Protein AF-A0A497BEI6-F1 (afdb_monomer)

Structure (mmCIF, N/CA/C/O backbone):
data_AF-A0A497BEI6-F1
#
_entry.id   AF-A0A497BEI6-F1
#
loop_
_atom_site.group_PDB
_atom_site.id
_atom_site.type_symbol
_atom_site.label_atom_id
_atom_site.label_alt_id
_atom_site.label_comp_id
_atom_site.label_asym_id
_atom_site.label_entity_id
_atom_site.label_seq_id
_atom_site.pdbx_PDB_ins_code
_atom_site.Cartn_x
_atom_site.Cartn_y
_atom_site.Cartn_z
_atom_site.occupancy
_atom_site.B_iso_or_equiv
_atom_site.auth_seq_id
_atom_site.auth_comp_id
_atom_site.auth_asym_id
_atom_site.auth_atom_id
_atom_site.pdbx_PDB_model_num
ATOM 1 N N . MET A 1 1 ? -21.433 8.130 48.348 1.00 48.41 1 MET A N 1
ATOM 2 C CA . MET A 1 1 ? -20.644 7.384 47.348 1.00 48.41 1 MET A CA 1
ATOM 3 C C . MET A 1 1 ? -21.641 6.673 46.454 1.00 48.41 1 MET A C 1
ATOM 5 O O . MET A 1 1 ? -22.324 5.786 46.946 1.00 48.41 1 MET A O 1
ATOM 9 N N . SER A 1 2 ? -21.830 7.134 45.217 1.00 54.16 2 SER A N 1
ATOM 10 C CA . SER A 1 2 ? -22.760 6.487 44.283 1.00 54.16 2 SER A CA 1
ATOM 11 C C . SER A 1 2 ? -22.139 5.181 43.796 1.00 54.16 2 SER A C 1
ATOM 13 O O . SER A 1 2 ? -21.014 5.192 43.302 1.00 54.16 2 SER A O 1
ATOM 15 N N . ALA A 1 3 ? -22.840 4.066 43.995 1.00 69.69 3 ALA A N 1
ATOM 16 C CA . ALA A 1 3 ? -22.427 2.776 43.462 1.00 69.69 3 ALA A CA 1
ATOM 17 C C . ALA A 1 3 ? -22.560 2.811 41.936 1.00 69.69 3 ALA A C 1
ATOM 19 O O . ALA A 1 3 ? -23.609 3.204 41.426 1.00 69.69 3 ALA A O 1
ATOM 20 N N . ILE A 1 4 ? -21.497 2.427 41.229 1.00 68.19 4 ILE A N 1
ATOM 21 C CA . ILE A 1 4 ? -21.545 2.247 39.778 1.00 68.19 4 ILE A CA 1
ATOM 22 C C . ILE A 1 4 ? -22.531 1.111 39.504 1.00 68.19 4 ILE A C 1
ATOM 24 O O . ILE A 1 4 ? -22.377 0.013 40.044 1.00 68.19 4 ILE A O 1
ATOM 28 N N . THR A 1 5 ? -23.570 1.386 38.722 1.00 84.69 5 THR A N 1
ATOM 29 C CA . THR A 1 5 ? -24.581 0.382 38.382 1.00 84.69 5 THR A CA 1
ATOM 30 C C . THR A 1 5 ? -24.099 -0.481 37.219 1.00 84.69 5 THR A C 1
ATOM 32 O O . THR A 1 5 ? -23.299 -0.048 36.391 1.00 84.69 5 THR A O 1
ATOM 35 N N . ASN A 1 6 ? -24.608 -1.710 37.118 1.00 79.19 6 ASN A N 1
ATOM 36 C CA . ASN A 1 6 ? -24.299 -2.585 35.982 1.00 79.19 6 ASN A CA 1
ATOM 37 C C . ASN A 1 6 ? -24.676 -1.950 34.629 1.00 79.19 6 ASN A C 1
ATOM 39 O O . ASN A 1 6 ? -23.999 -2.200 33.639 1.00 79.19 6 ASN A O 1
ATOM 43 N N . GLU A 1 7 ? -25.697 -1.089 34.590 1.00 81.62 7 GLU A N 1
ATOM 44 C CA . GLU A 1 7 ? -26.060 -0.311 33.396 1.00 81.62 7 GLU A CA 1
ATOM 45 C C . GLU A 1 7 ? -24.976 0.697 33.008 1.00 81.62 7 GLU A C 1
ATOM 47 O O . GLU A 1 7 ? -24.622 0.790 31.839 1.00 81.62 7 GLU A O 1
ATOM 52 N N . GLN A 1 8 ? -24.378 1.390 33.980 1.00 75.62 8 GLN A N 1
ATOM 53 C CA . GLN A 1 8 ? -23.272 2.316 33.717 1.00 75.62 8 GLN A CA 1
ATOM 54 C C . GLN A 1 8 ? -22.020 1.587 33.215 1.00 75.62 8 GLN A C 1
ATOM 56 O O . GLN A 1 8 ? -21.285 2.119 32.384 1.00 75.62 8 GLN A O 1
ATOM 61 N N . VAL A 1 9 ? -21.779 0.361 33.693 1.00 80.62 9 VAL A N 1
ATOM 62 C CA . VAL A 1 9 ? -20.691 -0.490 33.187 1.00 80.62 9 VAL A CA 1
ATOM 63 C C . VAL A 1 9 ? -20.978 -0.945 31.756 1.00 80.62 9 VAL A C 1
ATOM 65 O O . VAL A 1 9 ? -20.088 -0.871 30.912 1.00 80.62 9 VAL A O 1
ATOM 68 N N . ALA A 1 10 ? -22.207 -1.375 31.461 1.00 82.19 10 ALA A N 1
ATOM 69 C CA . ALA A 1 10 ? -22.603 -1.794 30.118 1.00 82.19 10 ALA A CA 1
ATOM 70 C C . ALA A 1 10 ? -22.479 -0.647 29.102 1.00 82.19 10 ALA A C 1
ATOM 72 O O . ALA A 1 10 ? -21.871 -0.824 28.049 1.00 82.19 10 ALA A O 1
ATOM 73 N N . GLU A 1 11 ? -22.954 0.549 29.454 1.00 81.69 11 GLU A N 1
ATOM 74 C CA . GLU A 1 11 ? -22.886 1.729 28.587 1.00 81.69 11 GLU A CA 1
ATOM 75 C C . GLU A 1 11 ? -21.434 2.170 28.323 1.00 81.69 11 GLU A C 1
ATOM 77 O O . GLU A 1 11 ? -21.088 2.606 27.223 1.00 81.69 11 GLU A O 1
ATOM 82 N N . LEU A 1 12 ? -20.551 2.027 29.318 1.00 80.56 12 LEU A N 1
ATOM 83 C CA . LEU A 1 12 ? -19.123 2.294 29.158 1.00 80.56 12 LEU A CA 1
ATOM 84 C C . LEU A 1 12 ? -18.456 1.276 28.226 1.00 80.56 12 LEU A C 1
ATOM 86 O O . LEU A 1 12 ? -17.641 1.665 27.389 1.00 80.56 12 LEU A O 1
ATOM 90 N N . LEU A 1 13 ? -18.791 -0.009 28.355 1.00 84.56 13 LEU A N 1
ATOM 91 C CA . LEU A 1 13 ? -18.260 -1.067 27.493 1.00 84.56 13 LEU A CA 1
ATOM 92 C C . LEU A 1 13 ? -18.707 -0.879 26.042 1.00 84.56 13 LEU A C 1
ATOM 94 O O . LEU A 1 13 ? -17.884 -0.997 25.139 1.00 84.56 13 LEU A O 1
ATOM 98 N N . GLU A 1 14 ? -19.966 -0.513 25.822 1.00 85.31 14 GLU A N 1
ATOM 99 C CA . GLU A 1 14 ? -20.508 -0.249 24.488 1.00 85.31 14 GLU A CA 1
ATOM 100 C C . GLU A 1 14 ? -19.840 0.966 23.828 1.00 85.31 14 GLU A C 1
ATOM 102 O O . GLU A 1 14 ? -19.373 0.884 22.692 1.00 85.31 14 GLU A O 1
ATOM 107 N N . LYS A 1 15 ? -19.667 2.069 24.570 1.00 81.56 15 LYS A N 1
ATOM 108 C CA . LYS A 1 15 ? -18.919 3.244 24.083 1.00 81.56 15 LYS A CA 1
ATOM 109 C C . LYS A 1 15 ? -17.455 2.920 23.791 1.00 81.56 15 LYS A C 1
ATOM 111 O O . LYS A 1 15 ? -16.890 3.444 22.833 1.00 81.56 15 LYS A O 1
ATOM 116 N N . SER A 1 16 ? -16.846 2.056 24.601 1.00 75.75 16 SER A N 1
ATOM 117 C CA . SER A 1 16 ? -15.458 1.622 24.415 1.00 75.75 16 SER A CA 1
ATOM 118 C C . SER A 1 16 ? -15.308 0.737 23.178 1.00 75.75 16 SER A C 1
ATOM 120 O O . SER A 1 16 ? -14.366 0.927 22.415 1.00 75.75 16 SER A O 1
ATOM 122 N N . ALA A 1 17 ? -16.249 -0.181 22.940 1.00 83.38 17 ALA A N 1
ATOM 123 C CA . ALA A 1 17 ? -16.285 -1.014 21.740 1.00 83.38 17 ALA A CA 1
ATOM 124 C C . ALA A 1 17 ? -16.437 -0.158 20.474 1.00 83.38 17 ALA A C 1
ATOM 126 O O . ALA A 1 17 ? -15.611 -0.262 19.572 1.00 83.38 17 ALA A O 1
ATOM 127 N N . ALA A 1 18 ? -17.400 0.769 20.458 1.00 83.50 18 ALA A N 1
ATOM 128 C CA . ALA A 1 18 ? -17.599 1.688 19.338 1.00 83.50 18 ALA A CA 1
ATOM 129 C C . ALA A 1 18 ? -16.360 2.561 19.066 1.00 83.50 18 ALA A C 1
ATOM 131 O O . ALA A 1 18 ? -16.007 2.818 17.916 1.00 83.50 18 ALA A O 1
ATOM 132 N N . TYR A 1 19 ? -15.667 3.006 20.119 1.00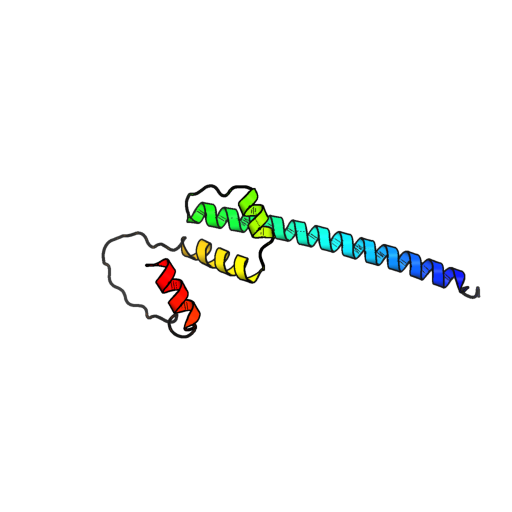 80.00 19 TYR A N 1
ATOM 133 C CA . TYR A 1 19 ? -14.421 3.757 19.976 1.00 80.00 19 TYR A CA 1
ATOM 134 C C . TYR A 1 19 ? -13.292 2.903 19.384 1.00 80.00 19 TYR A C 1
ATOM 136 O O . TYR A 1 19 ? -12.584 3.368 18.493 1.00 80.00 19 TYR A O 1
ATOM 144 N N . ILE A 1 20 ? -13.136 1.655 19.842 1.00 83.62 20 ILE A N 1
ATOM 145 C CA . ILE A 1 20 ? -12.139 0.718 19.303 1.00 83.62 20 ILE A CA 1
ATOM 146 C C . ILE A 1 20 ? -12.422 0.428 17.828 1.00 83.62 20 ILE A C 1
ATOM 148 O O . ILE A 1 20 ? -11.504 0.502 17.018 1.00 83.62 20 ILE A O 1
ATOM 152 N N . GLU A 1 21 ? -13.673 0.154 17.462 1.00 81.94 21 GLU A N 1
ATOM 153 C CA . GLU A 1 21 ? -14.065 -0.084 16.069 1.00 81.94 21 GLU A CA 1
ATOM 154 C C . GLU A 1 21 ? -13.734 1.114 15.175 1.00 81.94 21 GLU A C 1
ATOM 156 O O . GLU A 1 21 ? -13.147 0.951 14.105 1.00 81.94 21 GLU A O 1
ATOM 161 N N . ASN A 1 22 ? -14.033 2.328 15.638 1.00 78.00 22 ASN A N 1
ATOM 162 C CA . ASN A 1 22 ? -13.743 3.548 14.890 1.00 78.00 22 ASN A CA 1
ATOM 163 C C . ASN A 1 22 ? -12.228 3.796 14.756 1.00 78.00 22 ASN A C 1
ATOM 165 O O . ASN A 1 22 ? -11.734 4.190 13.699 1.00 78.00 22 ASN A O 1
ATOM 169 N N . LEU A 1 23 ? -11.461 3.495 15.806 1.00 75.38 23 LEU A N 1
ATOM 170 C CA . LEU A 1 23 ? -10.004 3.611 15.798 1.00 75.38 23 LEU A CA 1
ATOM 171 C C . LEU A 1 23 ? -9.355 2.593 14.849 1.00 75.38 23 LEU A C 1
ATOM 173 O O . LEU A 1 23 ? -8.446 2.953 14.104 1.00 75.38 23 LEU A O 1
ATOM 17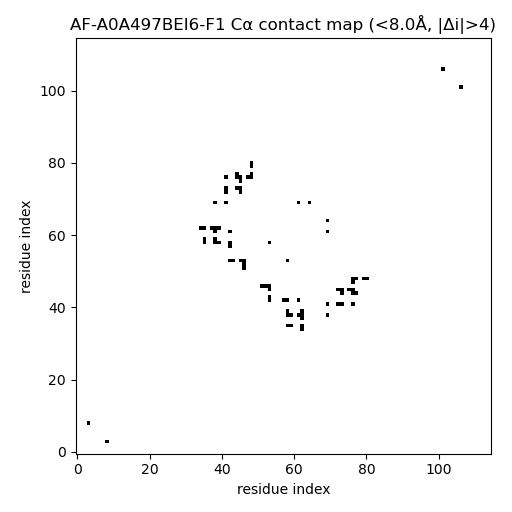7 N N . VAL A 1 24 ? -9.851 1.353 14.820 1.00 79.31 24 VAL A N 1
ATOM 178 C CA . VAL A 1 24 ? -9.404 0.316 13.875 1.00 79.31 24 VAL A CA 1
ATOM 179 C C . VAL A 1 24 ? -9.755 0.700 12.437 1.00 79.31 24 VAL A C 1
ATOM 181 O O . VAL A 1 24 ? -8.907 0.576 11.557 1.00 79.31 24 VAL A O 1
ATOM 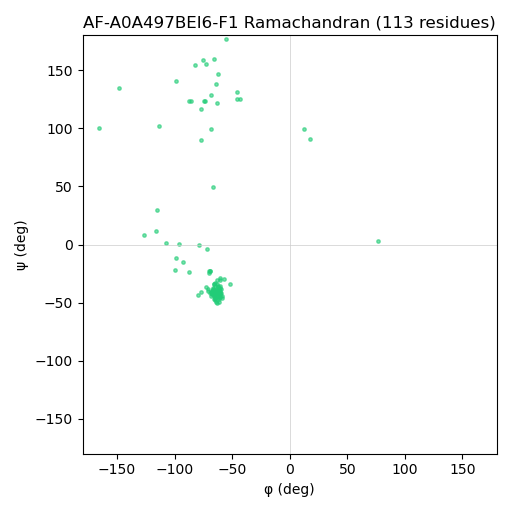184 N N . ALA A 1 25 ? -10.961 1.220 12.193 1.00 74.19 25 ALA A N 1
ATOM 185 C CA . ALA A 1 25 ? -11.364 1.700 10.871 1.00 74.19 25 ALA A CA 1
ATOM 186 C C . ALA A 1 25 ? -10.473 2.856 10.385 1.00 74.19 25 ALA A C 1
ATOM 188 O O . ALA A 1 25 ? -10.023 2.854 9.239 1.00 74.19 25 ALA A O 1
ATOM 189 N N .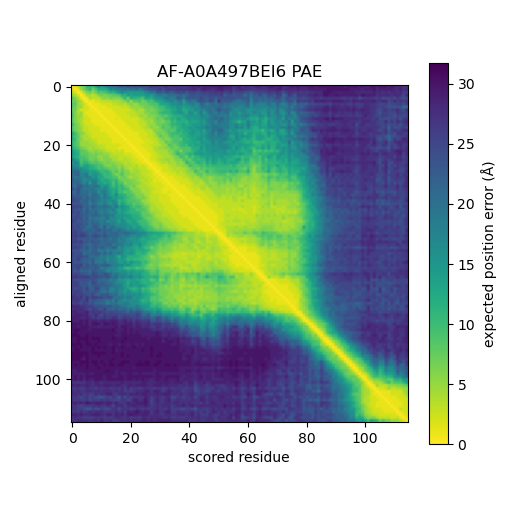 THR A 1 26 ? -10.155 3.798 11.276 1.00 74.44 26 THR A N 1
ATOM 190 C CA . THR A 1 26 ? -9.263 4.926 10.975 1.00 74.44 26 THR A CA 1
ATOM 191 C C . THR A 1 26 ? -7.843 4.441 10.672 1.00 74.44 26 THR A C 1
ATOM 193 O O . THR A 1 26 ? -7.257 4.847 9.673 1.00 74.44 26 THR A O 1
ATOM 196 N N . GLN A 1 27 ? -7.293 3.524 11.478 1.00 70.25 27 GLN A N 1
ATOM 197 C CA . GLN A 1 27 ? -5.967 2.949 11.217 1.00 70.25 27 GLN A CA 1
ATOM 198 C C . GLN A 1 27 ? -5.916 2.173 9.899 1.00 70.25 27 GLN A C 1
ATOM 200 O O . GLN A 1 27 ? -4.927 2.272 9.176 1.00 70.25 27 GLN A O 1
ATOM 205 N N . ALA A 1 28 ? -6.970 1.427 9.563 1.00 70.56 28 ALA A N 1
ATOM 206 C CA . ALA A 1 28 ? -7.051 0.710 8.296 1.00 70.56 28 ALA A CA 1
ATOM 207 C C . ALA A 1 28 ? -7.053 1.670 7.094 1.00 70.56 28 ALA A C 1
ATOM 209 O O . ALA A 1 28 ? -6.364 1.400 6.112 1.00 70.56 28 ALA A O 1
ATOM 210 N N . GLN A 1 29 ? -7.762 2.802 7.193 1.00 71.81 29 GLN A N 1
ATOM 211 C CA . GLN A 1 29 ? -7.729 3.855 6.173 1.00 71.81 29 GLN A CA 1
ATOM 212 C C . GLN A 1 29 ? -6.340 4.482 6.044 1.00 71.81 29 GLN A C 1
ATOM 214 O O . GLN A 1 29 ? -5.806 4.533 4.939 1.00 71.81 29 GLN A O 1
ATOM 219 N N . SER A 1 30 ? -5.709 4.880 7.152 1.00 69.81 30 SER A N 1
ATOM 220 C CA . SER A 1 30 ? -4.359 5.459 7.113 1.00 69.81 30 SER A CA 1
ATOM 221 C C . SER A 1 30 ? -3.325 4.486 6.534 1.00 69.81 30 SER A C 1
ATOM 223 O O . SER A 1 30 ? -2.504 4.880 5.713 1.00 69.81 30 SER A O 1
ATOM 225 N N . ALA A 1 31 ? -3.405 3.197 6.880 1.00 74.19 31 ALA A N 1
ATOM 226 C CA . ALA A 1 31 ? -2.528 2.164 6.325 1.00 74.19 31 ALA A CA 1
ATOM 227 C C . ALA A 1 31 ? -2.794 1.874 4.836 1.00 74.19 31 ALA A C 1
ATOM 229 O O . ALA A 1 31 ? -1.939 1.321 4.142 1.00 74.19 31 ALA A O 1
ATOM 230 N N . GLN A 1 32 ? -3.990 2.178 4.332 1.00 73.81 32 GLN A N 1
ATOM 231 C CA . GLN A 1 32 ? -4.303 2.084 2.909 1.00 73.81 32 GLN A CA 1
ATOM 232 C C . GLN A 1 32 ? -3.759 3.297 2.147 1.00 73.81 32 GLN A C 1
ATOM 234 O O . GLN A 1 32 ? -3.152 3.127 1.094 1.00 73.81 32 GLN A O 1
ATOM 239 N N . GLU A 1 33 ? -3.917 4.503 2.694 1.00 75.94 33 GLU A N 1
ATOM 240 C CA . GLU A 1 33 ? -3.346 5.731 2.128 1.00 75.94 33 GLU A CA 1
ATOM 241 C C . GLU A 1 33 ? -1.815 5.665 2.053 1.00 75.94 33 GLU A C 1
ATOM 243 O O . GLU A 1 33 ? -1.229 6.033 1.034 1.00 75.94 33 GLU A O 1
ATOM 248 N N . GLU A 1 34 ? -1.167 5.140 3.096 1.00 78.25 34 GLU A N 1
ATOM 249 C CA . GLU A 1 34 ? 0.284 4.945 3.129 1.00 78.25 34 GLU A CA 1
ATOM 250 C C . GLU A 1 34 ? 0.743 3.963 2.042 1.00 78.25 34 GLU A C 1
ATOM 252 O O . GLU A 1 34 ? 1.653 4.279 1.279 1.00 78.25 34 GLU A O 1
ATOM 257 N N . ARG A 1 35 ? 0.037 2.837 1.868 1.00 75.88 35 ARG A N 1
ATOM 258 C CA . ARG A 1 35 ? 0.324 1.867 0.797 1.00 75.88 35 ARG A CA 1
ATOM 259 C C . ARG A 1 35 ? 0.141 2.438 -0.605 1.00 75.88 35 ARG A C 1
ATOM 261 O O . ARG A 1 35 ? 0.959 2.173 -1.480 1.00 75.88 35 ARG A O 1
ATOM 268 N N . ILE A 1 36 ? -0.898 3.242 -0.829 1.00 79.25 36 ILE A N 1
ATOM 269 C CA . ILE A 1 36 ? -1.116 3.913 -2.121 1.00 79.25 36 ILE A CA 1
ATOM 270 C C . ILE A 1 36 ? 0.022 4.895 -2.411 1.00 79.25 36 ILE A C 1
ATOM 272 O O . ILE A 1 36 ? 0.511 4.963 -3.538 1.00 79.25 36 ILE A O 1
ATOM 276 N N . LYS A 1 37 ? 0.473 5.637 -1.396 1.00 80.56 37 LYS A N 1
ATOM 277 C CA . LYS A 1 37 ? 1.589 6.570 -1.535 1.00 80.56 37 LYS A CA 1
ATOM 278 C C . LYS A 1 37 ? 2.897 5.844 -1.853 1.00 80.56 37 LYS A C 1
ATOM 280 O O . LYS A 1 37 ? 3.574 6.215 -2.805 1.00 80.56 37 LYS A O 1
ATOM 285 N N . GLU A 1 38 ? 3.217 4.784 -1.115 1.00 80.94 38 GLU A N 1
ATOM 286 C CA . GLU A 1 38 ? 4.410 3.969 -1.368 1.00 80.94 38 GLU A CA 1
ATOM 287 C C . GLU A 1 38 ? 4.390 3.317 -2.754 1.00 80.94 38 GLU A C 1
ATOM 289 O O . GLU A 1 38 ? 5.423 3.251 -3.421 1.00 80.94 38 GLU A O 1
ATOM 294 N N . ALA A 1 39 ? 3.218 2.871 -3.210 1.00 82.25 39 ALA A N 1
ATOM 295 C CA . ALA A 1 39 ? 3.041 2.328 -4.548 1.00 82.25 39 ALA A CA 1
ATOM 296 C C . ALA A 1 39 ? 3.235 3.384 -5.637 1.00 82.25 39 ALA A C 1
ATOM 298 O O . ALA A 1 39 ? 3.857 3.093 -6.656 1.00 82.25 39 ALA A O 1
ATOM 299 N N . SER A 1 40 ? 2.748 4.607 -5.416 1.00 83.31 40 SER A N 1
ATOM 300 C CA . SER A 1 40 ? 2.970 5.731 -6.327 1.00 83.31 40 SER A CA 1
ATOM 301 C C . SER A 1 40 ? 4.450 6.110 -6.402 1.00 83.31 40 SER A C 1
ATOM 303 O O . SER A 1 40 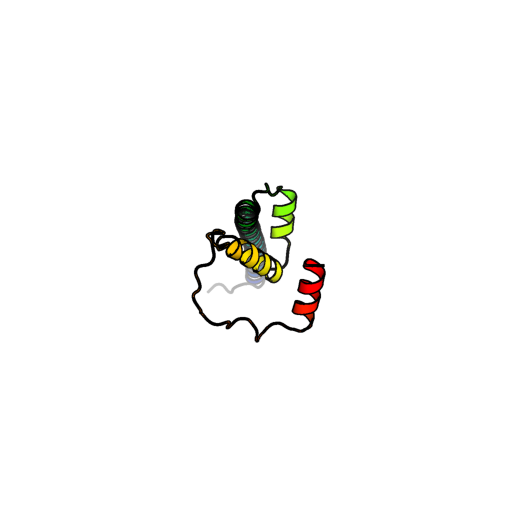? 4.965 6.321 -7.497 1.00 83.31 40 SER A O 1
ATOM 305 N N . ASP A 1 41 ? 5.147 6.157 -5.265 1.00 83.75 41 ASP A N 1
ATOM 306 C CA . ASP A 1 41 ? 6.582 6.458 -5.215 1.00 83.75 41 ASP A CA 1
ATOM 307 C C . ASP A 1 41 ? 7.397 5.371 -5.933 1.00 83.75 41 ASP A C 1
ATOM 309 O O . ASP A 1 41 ? 8.321 5.663 -6.691 1.00 83.75 41 ASP A O 1
ATOM 313 N N . LEU A 1 42 ? 7.035 4.101 -5.733 1.00 81.81 42 LEU A N 1
ATOM 314 C CA . LEU A 1 42 ? 7.675 2.974 -6.403 1.00 81.81 42 LEU A CA 1
ATOM 315 C C . LEU A 1 42 ? 7.386 2.957 -7.910 1.00 81.81 42 LEU A C 1
ATOM 317 O O . LEU A 1 42 ? 8.294 2.720 -8.702 1.00 81.81 42 LEU A O 1
ATOM 321 N N . ALA A 1 43 ? 6.149 3.233 -8.319 1.00 84.50 43 ALA A N 1
ATOM 322 C CA . ALA A 1 43 ? 5.789 3.361 -9.725 1.00 84.50 43 ALA A CA 1
ATOM 323 C C . ALA A 1 43 ? 6.572 4.489 -10.403 1.00 84.50 43 ALA A C 1
ATOM 325 O O . ALA A 1 43 ? 7.089 4.286 -11.498 1.00 84.50 43 ALA A O 1
ATOM 326 N N . GLN A 1 44 ? 6.744 5.631 -9.732 1.00 83.31 44 GLN A N 1
ATOM 327 C CA . GLN A 1 44 ? 7.589 6.710 -10.237 1.00 83.31 44 GLN A CA 1
ATOM 328 C C . GLN A 1 44 ? 9.040 6.247 -10.406 1.00 83.31 44 GLN A C 1
ATOM 330 O O . GLN A 1 44 ? 9.624 6.465 -11.459 1.00 83.31 44 GLN A O 1
ATOM 335 N N . GLN A 1 45 ? 9.604 5.533 -9.427 1.00 82.50 45 GLN A N 1
ATOM 336 C CA . GLN A 1 45 ? 10.962 4.988 -9.542 1.00 82.50 45 GLN A CA 1
ATOM 337 C C . GLN A 1 45 ? 11.104 4.001 -10.706 1.00 82.50 45 GLN A C 1
ATOM 339 O O . GLN A 1 45 ? 12.124 4.003 -11.391 1.00 82.50 45 GLN A O 1
ATOM 344 N N . ILE A 1 46 ? 10.100 3.153 -10.944 1.00 80.81 46 ILE A N 1
ATOM 345 C CA . ILE A 1 46 ? 10.096 2.226 -12.083 1.00 80.81 46 ILE A CA 1
ATOM 346 C C . ILE A 1 46 ? 9.978 3.006 -13.396 1.00 80.81 46 ILE A C 1
ATOM 348 O O . ILE A 1 46 ? 10.684 2.687 -14.351 1.00 80.81 46 ILE A O 1
ATOM 352 N N . SER A 1 47 ? 9.133 4.035 -13.444 1.00 83.56 47 SER A N 1
ATOM 353 C CA . SER A 1 47 ? 8.984 4.903 -14.613 1.00 83.56 47 SER A CA 1
ATOM 354 C C . SER A 1 47 ? 10.295 5.619 -14.942 1.00 83.56 47 SER A C 1
ATOM 356 O O . SER A 1 47 ? 10.775 5.532 -16.068 1.00 83.56 47 SER A O 1
ATOM 358 N N . ASP A 1 48 ? 10.954 6.203 -13.941 1.00 81.31 48 ASP A N 1
ATOM 359 C CA . ASP A 1 48 ? 12.257 6.859 -14.090 1.00 81.31 48 ASP A CA 1
ATOM 360 C C . ASP A 1 48 ? 13.350 5.867 -14.536 1.00 81.31 48 ASP A C 1
ATOM 362 O O . ASP A 1 48 ? 14.237 6.211 -15.316 1.00 81.31 48 ASP A O 1
ATOM 366 N N . ALA A 1 49 ? 13.283 4.621 -14.057 1.00 77.50 49 ALA A N 1
ATOM 367 C CA . ALA A 1 49 ? 14.224 3.555 -14.389 1.00 77.50 49 ALA A CA 1
ATOM 368 C C . ALA A 1 49 ? 14.062 3.001 -15.812 1.00 77.50 49 ALA A C 1
ATOM 370 O O . ALA A 1 49 ? 15.047 2.596 -16.429 1.00 77.50 49 ALA A O 1
ATOM 371 N N . THR A 1 50 ? 12.824 2.906 -16.294 1.00 80.19 50 THR A N 1
ATOM 372 C CA . THR A 1 50 ? 12.477 2.250 -17.566 1.00 80.19 50 THR A CA 1
ATOM 373 C C . THR A 1 50 ? 12.268 3.247 -18.702 1.00 80.19 50 THR A C 1
ATOM 375 O O . THR A 1 50 ? 12.418 2.884 -19.865 1.00 80.19 50 THR A O 1
ATOM 378 N N . GLY A 1 51 ? 11.973 4.507 -18.374 1.00 77.25 51 GLY A N 1
ATOM 379 C CA . GLY A 1 51 ? 11.542 5.533 -19.321 1.00 77.25 51 GLY A CA 1
ATOM 380 C C . GLY A 1 51 ? 10.081 5.392 -19.758 1.00 77.25 51 GLY A C 1
ATOM 381 O O . GLY A 1 51 ? 9.633 6.184 -20.586 1.00 77.25 51 GLY A O 1
ATOM 382 N N . ASP A 1 52 ? 9.350 4.416 -19.212 1.00 79.06 52 ASP A N 1
ATOM 383 C CA . ASP A 1 52 ? 7.958 4.140 -19.553 1.00 79.06 52 ASP A CA 1
ATOM 384 C C . ASP A 1 52 ? 7.005 4.763 -18.530 1.00 79.06 52 ASP A C 1
ATOM 386 O O . ASP A 1 52 ? 7.244 4.744 -17.322 1.00 79.06 52 ASP A O 1
ATOM 390 N N . GLU A 1 53 ? 5.890 5.311 -19.007 1.00 80.00 53 GLU A N 1
ATOM 391 C CA . GLU A 1 53 ? 4.838 5.840 -18.141 1.00 80.00 53 GLU A CA 1
ATOM 392 C C . GLU A 1 53 ? 4.054 4.679 -17.508 1.00 80.00 53 GLU A C 1
ATOM 394 O O . GLU A 1 53 ? 3.524 3.812 -18.207 1.00 80.00 53 GLU A O 1
ATOM 399 N N . ILE A 1 54 ? 3.987 4.653 -16.174 1.00 81.31 54 ILE A N 1
ATOM 400 C CA . ILE A 1 54 ? 3.229 3.646 -15.424 1.00 81.31 54 ILE A CA 1
ATOM 401 C C . ILE A 1 54 ? 1.789 4.141 -15.268 1.00 81.31 54 ILE A C 1
ATOM 403 O O . ILE A 1 54 ? 1.544 5.211 -14.711 1.00 81.31 54 ILE A O 1
ATOM 407 N N . ASP A 1 55 ? 0.825 3.349 -15.731 1.00 85.00 55 ASP A N 1
ATOM 408 C CA . ASP A 1 55 ? -0.592 3.680 -15.626 1.00 85.00 55 ASP A CA 1
ATOM 409 C C . ASP A 1 55 ? -1.145 3.490 -14.202 1.00 85.00 55 ASP A C 1
ATOM 411 O O . ASP A 1 55 ? -0.616 2.745 -13.371 1.00 85.00 55 ASP A O 1
ATOM 415 N N . SER A 1 56 ? -2.264 4.159 -13.912 1.00 79.56 56 SER A N 1
ATOM 416 C CA . SER A 1 56 ? -2.901 4.128 -12.588 1.00 79.56 56 SER A CA 1
ATOM 417 C C . SER A 1 56 ? -3.332 2.726 -12.153 1.00 79.56 56 SER A C 1
ATOM 419 O O . SER A 1 56 ? -3.327 2.429 -10.959 1.00 79.56 56 SER A O 1
ATOM 421 N N . ASP A 1 57 ? -3.683 1.858 -13.106 1.00 82.62 57 ASP A N 1
ATOM 422 C CA . ASP A 1 57 ? -4.039 0.463 -12.836 1.00 82.62 57 ASP A CA 1
ATOM 423 C C . ASP A 1 57 ? -2.831 -0.336 -12.334 1.00 82.62 57 ASP A C 1
ATOM 425 O O . ASP A 1 57 ? -2.964 -1.168 -11.432 1.00 82.62 57 ASP A O 1
ATOM 429 N N . THR A 1 58 ? -1.637 -0.079 -12.870 1.00 80.75 58 THR A N 1
ATOM 430 C CA . THR A 1 58 ? -0.406 -0.702 -12.378 1.00 80.75 58 THR A CA 1
ATOM 431 C C . THR A 1 58 ? -0.020 -0.159 -11.006 1.00 80.75 58 THR A C 1
ATOM 433 O O . THR A 1 58 ? 0.356 -0.949 -10.143 1.00 80.75 58 THR A O 1
ATOM 436 N N . VAL A 1 59 ? -0.197 1.142 -10.741 1.00 82.31 59 VAL A N 1
ATOM 437 C CA . VAL A 1 59 ? -0.004 1.714 -9.391 1.00 82.31 59 VAL A CA 1
ATOM 438 C C . VAL A 1 5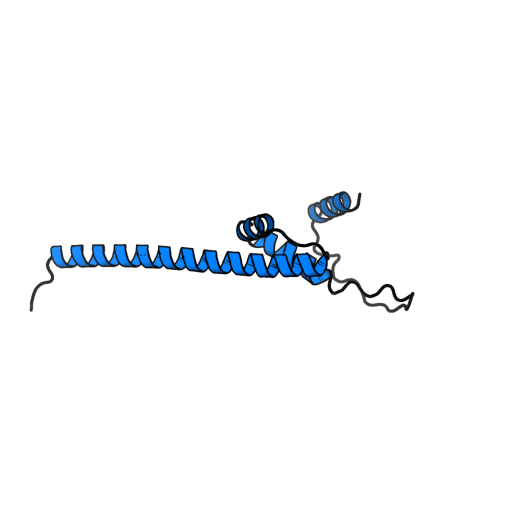9 ? -0.932 1.048 -8.371 1.00 82.31 59 VAL A C 1
ATOM 440 O O . VAL A 1 59 ? -0.485 0.645 -7.298 1.00 82.31 59 VAL A O 1
ATOM 443 N N . ALA A 1 60 ? -2.213 0.879 -8.713 1.00 79.06 60 ALA A N 1
ATOM 444 C CA . ALA A 1 60 ? -3.182 0.210 -7.849 1.00 79.06 60 ALA A CA 1
ATOM 445 C C . ALA A 1 60 ? -2.771 -1.240 -7.558 1.00 79.06 60 ALA A C 1
ATOM 447 O O . ALA A 1 60 ? -2.784 -1.666 -6.406 1.00 79.06 60 ALA A O 1
ATOM 448 N N . LYS A 1 61 ? -2.307 -1.972 -8.578 1.00 80.94 61 LYS A N 1
ATOM 449 C CA . LYS A 1 61 ? -1.770 -3.325 -8.391 1.00 80.94 61 LYS A CA 1
ATOM 450 C C . LYS A 1 61 ? -0.547 -3.328 -7.485 1.00 80.94 61 LYS A C 1
ATOM 452 O O . LYS A 1 61 ? -0.480 -4.188 -6.619 1.00 80.94 61 LYS A O 1
ATOM 457 N N . ILE A 1 62 ? 0.377 -2.373 -7.637 1.00 79.88 62 ILE A N 1
ATOM 458 C CA . ILE A 1 62 ? 1.561 -2.233 -6.770 1.00 79.88 62 ILE A CA 1
ATOM 459 C C . ILE A 1 62 ? 1.148 -1.997 -5.303 1.00 79.88 62 ILE A C 1
ATOM 461 O O . ILE A 1 62 ? 1.771 -2.555 -4.403 1.00 79.88 62 ILE A O 1
ATOM 465 N N . ALA A 1 63 ? 0.074 -1.241 -5.054 1.00 78.25 63 ALA A N 1
ATOM 466 C CA . ALA A 1 63 ? -0.455 -1.005 -3.705 1.00 78.25 63 ALA A CA 1
ATOM 467 C C . ALA A 1 63 ? -1.100 -2.249 -3.065 1.00 78.25 63 ALA A C 1
ATOM 469 O O . ALA A 1 63 ? -1.208 -2.334 -1.839 1.00 78.25 63 ALA A O 1
ATOM 470 N N . GLU A 1 64 ? -1.539 -3.207 -3.885 1.00 81.19 64 GLU A N 1
ATOM 471 C CA . GLU A 1 64 ? -2.174 -4.454 -3.450 1.00 81.19 64 GLU A CA 1
ATOM 472 C C . GLU A 1 64 ? -1.188 -5.621 -3.282 1.00 81.19 64 GLU A C 1
ATOM 474 O O . GLU A 1 64 ? -1.539 -6.631 -2.664 1.00 81.19 64 GLU A O 1
ATOM 479 N N . VAL A 1 65 ? 0.035 -5.519 -3.819 1.00 79.44 65 VAL A N 1
ATOM 480 C CA . VAL A 1 65 ? 1.019 -6.608 -3.722 1.00 79.44 65 VAL A CA 1
ATOM 481 C C . VAL A 1 65 ? 1.585 -6.726 -2.311 1.00 79.44 65 VAL A C 1
ATOM 483 O O . VAL A 1 65 ? 1.622 -5.778 -1.528 1.00 79.44 65 VAL A O 1
ATOM 486 N N . ALA A 1 66 ? 2.055 -7.930 -1.993 1.00 74.50 66 ALA A N 1
ATOM 487 C CA . ALA A 1 66 ? 2.724 -8.200 -0.734 1.00 74.50 66 ALA A CA 1
ATOM 488 C C . ALA A 1 66 ? 4.019 -7.360 -0.591 1.00 74.50 66 ALA A C 1
ATOM 490 O O . ALA A 1 66 ? 4.707 -7.141 -1.599 1.00 74.50 66 ALA A O 1
ATOM 491 N N . PRO A 1 67 ? 4.385 -6.940 0.637 1.00 73.38 67 PRO A N 1
ATOM 492 C CA . PRO A 1 67 ? 5.556 -6.096 0.906 1.00 73.38 67 PRO A CA 1
ATOM 493 C C . PRO A 1 67 ? 6.865 -6.628 0.303 1.00 73.38 67 PRO A C 1
ATOM 495 O O . PRO A 1 67 ? 7.720 -5.872 -0.159 1.00 73.38 67 PRO A O 1
ATOM 498 N N . GLU A 1 68 ? 7.006 -7.951 0.248 1.00 75.44 68 GLU A N 1
ATOM 499 C CA . GLU A 1 68 ? 8.178 -8.631 -0.295 1.00 75.44 68 GLU A CA 1
ATOM 500 C C . GLU A 1 68 ? 8.348 -8.373 -1.798 1.00 75.44 68 GLU A C 1
ATOM 502 O O . GLU A 1 68 ? 9.471 -8.286 -2.296 1.00 75.44 68 GLU A O 1
ATOM 507 N N . VAL A 1 69 ? 7.242 -8.227 -2.534 1.00 76.06 69 VAL A N 1
ATOM 508 C CA . VAL A 1 69 ? 7.273 -7.946 -3.973 1.00 76.06 69 VAL A CA 1
ATOM 509 C C . VAL A 1 69 ? 7.602 -6.477 -4.223 1.00 76.06 69 VAL A C 1
ATOM 511 O O . VAL A 1 69 ? 8.426 -6.183 -5.091 1.00 76.06 69 VAL A O 1
ATOM 514 N N . SER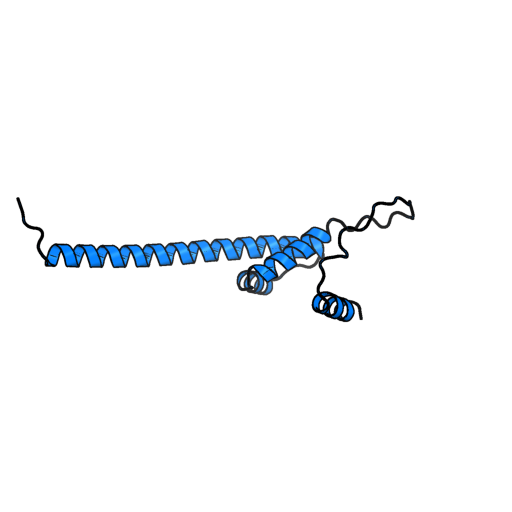 A 1 70 ? 7.046 -5.557 -3.429 1.00 75.00 70 SER A N 1
ATOM 515 C CA . SER A 1 70 ? 7.416 -4.137 -3.492 1.00 75.00 70 SER A CA 1
ATOM 516 C C . SER A 1 70 ? 8.898 -3.905 -3.182 1.00 75.00 70 SER A C 1
ATOM 518 O O . SER A 1 70 ? 9.532 -3.077 -3.836 1.00 75.00 70 SER A O 1
ATOM 520 N N . ASP A 1 71 ? 9.493 -4.679 -2.271 1.00 75.19 71 ASP A N 1
ATOM 521 C CA . ASP A 1 71 ? 10.928 -4.608 -1.975 1.00 75.19 71 ASP A CA 1
ATOM 522 C C . ASP A 1 71 ? 11.801 -5.063 -3.152 1.00 75.19 71 ASP A C 1
ATOM 524 O O . ASP A 1 71 ? 12.853 -4.474 -3.421 1.00 75.19 71 ASP A O 1
ATOM 528 N N . ILE A 1 72 ? 11.383 -6.107 -3.874 1.00 78.88 72 ILE A N 1
ATOM 529 C CA . ILE A 1 72 ? 12.084 -6.581 -5.076 1.00 78.88 72 ILE A CA 1
ATOM 530 C C . ILE A 1 72 ? 12.013 -5.522 -6.179 1.00 78.88 72 ILE A C 1
ATOM 532 O O . ILE A 1 72 ? 13.040 -5.183 -6.770 1.00 78.88 72 ILE A O 1
ATOM 536 N N . LEU A 1 73 ? 10.825 -4.964 -6.420 1.00 76.88 73 LEU A N 1
ATOM 537 C CA . LEU A 1 73 ? 10.615 -3.900 -7.402 1.00 76.88 73 LEU A CA 1
ATOM 538 C C . LEU A 1 73 ? 11.448 -2.656 -7.071 1.00 76.88 73 LEU A C 1
ATOM 540 O O . LEU A 1 73 ? 12.096 -2.093 -7.952 1.00 76.88 73 LEU A O 1
ATOM 544 N N . ARG A 1 74 ? 11.511 -2.275 -5.791 1.00 77.81 74 ARG A N 1
ATOM 545 C CA . ARG A 1 74 ? 12.322 -1.146 -5.323 1.00 77.81 74 ARG A CA 1
ATOM 546 C C . ARG A 1 74 ? 13.812 -1.384 -5.549 1.00 77.81 74 ARG A C 1
ATOM 548 O O . ARG A 1 74 ? 14.519 -0.478 -5.977 1.00 77.81 74 ARG A O 1
ATOM 555 N N . LYS A 1 75 ? 14.305 -2.603 -5.310 1.00 78.75 75 LYS A N 1
ATOM 556 C CA . LYS A 1 75 ? 15.697 -2.967 -5.620 1.00 78.75 75 LYS A CA 1
ATOM 557 C C . LYS A 1 75 ? 15.976 -2.905 -7.118 1.00 78.75 75 LYS A C 1
ATOM 559 O O . LYS A 1 75 ? 17.034 -2.419 -7.503 1.00 78.75 75 LYS A O 1
ATOM 564 N N . PHE A 1 76 ? 15.046 -3.358 -7.955 1.00 76.38 76 PHE A N 1
ATOM 565 C CA . PHE A 1 76 ? 15.198 -3.308 -9.408 1.00 76.38 76 PHE A CA 1
ATOM 566 C C . PHE A 1 76 ? 15.284 -1.862 -9.918 1.00 76.38 76 PHE A C 1
ATOM 568 O O . PHE A 1 76 ? 16.252 -1.508 -10.589 1.00 76.38 76 PHE A O 1
ATOM 575 N N . ALA A 1 77 ? 14.346 -1.004 -9.508 1.00 70.56 77 ALA A N 1
ATOM 576 C CA . ALA A 1 77 ? 14.350 0.416 -9.859 1.00 70.56 77 ALA A CA 1
ATOM 577 C C . ALA A 1 77 ? 15.546 1.181 -9.255 1.00 70.56 77 ALA A C 1
ATOM 579 O O . ALA A 1 77 ? 16.115 2.064 -9.885 1.00 70.56 77 ALA A O 1
ATOM 580 N N . GLY A 1 78 ? 15.993 0.811 -8.053 1.00 64.75 78 GLY A N 1
ATOM 581 C CA . GLY A 1 78 ? 17.188 1.387 -7.432 1.00 64.75 78 GLY A CA 1
ATOM 582 C C . GLY A 1 78 ? 18.504 0.976 -8.102 1.00 64.75 78 GLY A C 1
ATOM 583 O O . GLY A 1 78 ? 19.486 1.700 -7.987 1.00 64.75 78 GLY A O 1
ATOM 584 N N . THR A 1 79 ? 18.543 -0.152 -8.819 1.00 58.59 79 THR A N 1
ATOM 585 C CA . THR A 1 79 ? 19.765 -0.647 -9.485 1.00 58.59 79 THR A CA 1
ATOM 586 C C . THR A 1 79 ? 19.938 -0.060 -10.894 1.00 58.59 79 THR A C 1
ATOM 588 O O . THR A 1 79 ? 21.062 0.046 -11.378 1.00 58.59 79 THR A O 1
ATOM 591 N N . SER A 1 80 ? 18.862 0.384 -11.554 1.00 51.81 80 SER A N 1
ATOM 592 C CA . SER A 1 80 ? 18.929 0.988 -12.899 1.00 51.81 80 SER A CA 1
ATOM 593 C C . SER A 1 80 ? 19.591 2.374 -12.920 1.00 51.81 80 SER A C 1
ATOM 595 O O . SER A 1 80 ? 20.182 2.760 -13.925 1.00 51.81 80 SER A O 1
ATOM 597 N N . SER A 1 81 ? 19.572 3.105 -11.801 1.00 48.44 81 SER A N 1
ATOM 598 C CA . SER A 1 81 ? 20.319 4.366 -11.647 1.00 48.44 81 SER A CA 1
ATOM 599 C C . SER A 1 81 ? 21.838 4.159 -11.528 1.00 48.44 81 SER A C 1
ATOM 601 O O . SER A 1 81 ? 22.595 5.128 -11.525 1.00 48.44 81 SER A O 1
ATOM 603 N N . GLN A 1 82 ? 22.291 2.900 -11.494 1.00 46.09 82 GLN A N 1
ATOM 604 C CA . GLN A 1 82 ? 23.694 2.495 -11.512 1.00 46.09 82 GLN A CA 1
ATOM 605 C C . GLN A 1 82 ? 24.052 1.701 -12.781 1.00 46.09 82 GLN A C 1
ATOM 607 O O . GLN A 1 82 ? 24.948 0.857 -12.759 1.00 46.09 82 GLN A O 1
ATOM 612 N N . VAL A 1 83 ? 23.373 1.954 -13.908 1.00 49.91 83 VAL A N 1
ATOM 613 C CA . VAL A 1 83 ? 23.917 1.554 -15.211 1.00 49.91 83 VAL A CA 1
ATOM 614 C C . VAL A 1 83 ? 24.999 2.564 -15.565 1.00 49.91 83 VAL A C 1
ATOM 616 O O . VAL A 1 83 ? 24.745 3.632 -16.121 1.00 49.91 83 VAL A O 1
ATOM 619 N N . ASP A 1 84 ? 26.208 2.217 -15.133 1.00 42.59 84 ASP A N 1
ATOM 620 C CA . ASP A 1 84 ? 27.451 2.865 -15.506 1.00 42.59 84 ASP A CA 1
ATOM 621 C C . ASP A 1 84 ? 27.455 3.083 -17.021 1.00 42.59 84 ASP A C 1
ATOM 623 O O . ASP A 1 84 ? 27.187 2.175 -17.817 1.00 42.59 84 ASP A O 1
ATOM 627 N N . SER A 1 85 ? 27.666 4.341 -17.392 1.00 43.81 85 SER A N 1
ATOM 628 C CA . SER A 1 85 ? 27.801 4.786 -18.768 1.00 43.81 85 SER A CA 1
ATOM 629 C C . SER A 1 85 ? 28.736 3.820 -19.493 1.00 43.81 85 SER A C 1
ATOM 631 O O . SER A 1 85 ? 29.812 3.525 -18.981 1.00 43.81 85 SER A O 1
ATOM 633 N N . LEU A 1 86 ? 28.348 3.334 -20.678 1.00 46.38 86 LEU A N 1
ATOM 634 C CA . LEU A 1 86 ? 29.185 2.524 -21.578 1.00 46.38 86 LEU A CA 1
ATOM 635 C C . LEU A 1 86 ? 30.368 3.349 -22.143 1.00 46.38 86 LEU A C 1
ATOM 637 O O . LEU A 1 86 ? 30.604 3.398 -23.351 1.00 46.38 86 LEU A O 1
ATOM 641 N N . GLY A 1 87 ? 31.102 4.035 -21.267 1.00 40.44 87 GLY A N 1
ATOM 642 C CA . GLY A 1 87 ? 32.468 4.459 -21.481 1.00 40.44 87 GLY A CA 1
ATOM 643 C C . GLY A 1 87 ? 33.344 3.219 -21.601 1.00 40.44 87 GLY A C 1
ATOM 644 O O . GLY A 1 87 ? 33.128 2.218 -20.924 1.00 40.44 87 GLY A O 1
ATOM 645 N N . GLY A 1 88 ? 34.270 3.275 -22.553 1.00 39.84 88 GLY A N 1
ATOM 646 C CA . GLY A 1 88 ? 35.127 2.169 -22.961 1.00 39.84 88 GLY A CA 1
ATOM 647 C C . GLY A 1 88 ? 35.948 1.525 -21.834 1.00 39.84 88 GLY A C 1
ATOM 648 O O . GLY A 1 88 ? 35.913 1.958 -20.687 1.00 39.84 88 GLY A O 1
ATOM 649 N N . PRO A 1 89 ? 36.694 0.461 -22.172 1.00 52.19 89 PRO A N 1
ATOM 650 C CA . PRO A 1 89 ? 37.288 -0.441 -21.201 1.00 52.19 89 PRO A CA 1
ATOM 651 C C . PRO A 1 89 ? 38.394 0.264 -20.421 1.00 52.19 89 PRO A C 1
ATOM 653 O O . PRO A 1 89 ? 39.529 0.332 -20.879 1.00 52.19 89 PRO A O 1
ATOM 656 N N . GLU A 1 90 ? 38.077 0.723 -19.220 1.00 44.88 90 GLU A N 1
ATOM 657 C CA . GLU A 1 90 ? 39.077 1.017 -18.207 1.00 44.88 90 GLU A CA 1
ATOM 658 C C . GLU A 1 90 ? 38.859 0.007 -17.083 1.00 44.88 90 GLU A C 1
ATOM 660 O O . GLU A 1 90 ? 37.897 0.025 -16.318 1.00 44.88 90 GLU A O 1
ATOM 665 N N . THR A 1 91 ? 39.745 -0.978 -17.115 1.00 58.69 91 THR A N 1
ATOM 666 C CA . THR A 1 91 ? 40.023 -1.933 -1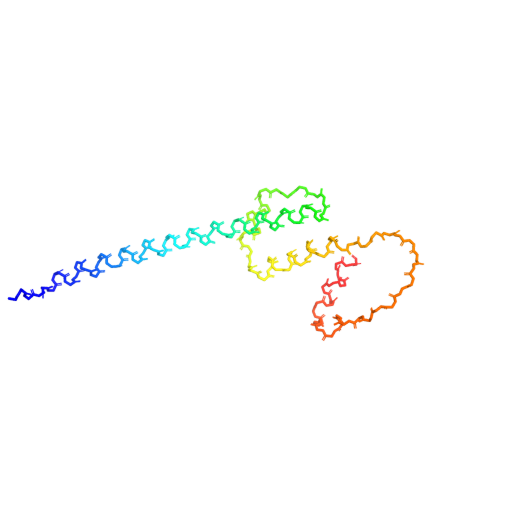6.057 1.00 58.69 91 THR A CA 1
ATOM 667 C C . THR A 1 91 ? 40.096 -1.235 -14.705 1.00 58.69 91 THR A C 1
ATOM 669 O O . THR A 1 91 ? 40.941 -0.365 -14.558 1.00 58.69 91 THR A O 1
ATOM 672 N N . ASP A 1 92 ? 39.311 -1.669 -13.718 1.00 43.09 92 ASP A N 1
ATOM 673 C CA . ASP A 1 92 ? 39.817 -1.838 -12.353 1.00 43.09 92 ASP A CA 1
ATOM 674 C C . ASP A 1 92 ? 38.855 -2.657 -11.479 1.00 43.09 92 ASP A C 1
ATOM 676 O O . ASP A 1 92 ? 37.821 -2.212 -10.995 1.00 43.09 92 ASP A O 1
ATOM 680 N N . SER A 1 93 ? 39.226 -3.928 -11.342 1.00 50.56 93 SER A N 1
ATOM 681 C CA . SER A 1 93 ? 39.252 -4.713 -10.109 1.00 50.56 93 SER A CA 1
ATOM 682 C C . SER A 1 93 ? 38.549 -4.118 -8.878 1.00 50.56 93 SER A C 1
ATOM 684 O O . SER A 1 93 ? 39.186 -3.434 -8.084 1.00 50.56 93 SER A O 1
ATOM 686 N N . ASP A 1 94 ? 37.319 -4.559 -8.591 1.00 40.62 94 ASP A N 1
ATOM 687 C CA . ASP A 1 94 ? 37.000 -4.899 -7.203 1.00 40.62 94 ASP A CA 1
ATOM 688 C C . ASP A 1 94 ? 35.968 -6.027 -7.064 1.00 40.62 94 ASP A C 1
ATOM 690 O O . ASP A 1 94 ? 34.971 -6.143 -7.775 1.00 40.62 94 ASP A O 1
ATOM 694 N N . ASN A 1 95 ? 36.297 -6.948 -6.168 1.00 44.59 95 ASN A N 1
ATOM 695 C CA . ASN A 1 95 ? 35.789 -8.312 -6.114 1.00 44.59 95 ASN A CA 1
ATOM 696 C C . ASN A 1 95 ? 34.364 -8.425 -5.541 1.00 44.59 95 ASN A C 1
ATOM 698 O O . ASN A 1 95 ? 34.128 -8.224 -4.351 1.00 44.59 95 ASN A O 1
ATOM 702 N N . VAL A 1 96 ? 33.443 -8.888 -6.389 1.00 47.72 96 VAL A N 1
ATOM 703 C CA . VAL A 1 96 ? 32.491 -9.999 -6.172 1.00 47.72 96 VAL A CA 1
ATOM 704 C C . VAL A 1 96 ? 32.276 -10.423 -4.704 1.00 47.72 96 VAL A C 1
ATOM 706 O O . VAL A 1 96 ? 32.904 -11.355 -4.203 1.00 47.72 96 VAL A O 1
ATOM 709 N N . LYS A 1 97 ? 31.290 -9.818 -4.029 1.00 47.91 97 LYS A N 1
ATOM 710 C CA . LYS A 1 97 ? 30.721 -10.328 -2.759 1.00 47.91 97 LYS A CA 1
ATOM 711 C C . LYS A 1 97 ? 29.245 -10.737 -2.837 1.00 47.91 97 LYS A C 1
ATOM 713 O O . LYS A 1 97 ? 28.634 -11.000 -1.809 1.00 47.91 97 LYS A O 1
ATOM 718 N N . VAL A 1 98 ? 28.668 -10.842 -4.035 1.00 50.78 98 VAL A N 1
ATOM 719 C CA . VAL A 1 98 ? 27.222 -11.119 -4.202 1.00 50.78 98 VAL A CA 1
ATOM 720 C C . VAL A 1 98 ? 26.921 -12.601 -4.500 1.00 50.78 98 VAL A C 1
ATOM 722 O O . VAL A 1 98 ? 25.789 -13.054 -4.384 1.00 50.78 98 VAL A O 1
ATOM 725 N N . ALA A 1 99 ? 27.932 -13.418 -4.809 1.00 52.06 99 ALA A N 1
ATOM 726 C CA . ALA A 1 99 ? 27.719 -14.769 -5.343 1.00 52.06 99 ALA A CA 1
ATOM 727 C C . ALA A 1 99 ? 27.334 -15.866 -4.318 1.00 52.06 99 ALA A C 1
ATOM 729 O O . ALA A 1 99 ? 27.155 -17.015 -4.720 1.00 52.06 99 ALA A O 1
ATOM 730 N N . HIS A 1 100 ? 27.218 -15.573 -3.015 1.00 48.47 100 HIS A N 1
ATOM 731 C CA . HIS A 1 100 ? 27.101 -16.619 -1.979 1.00 48.47 100 HIS A CA 1
ATOM 732 C C . HIS A 1 100 ? 25.725 -16.793 -1.311 1.00 48.47 100 HIS A C 1
ATOM 734 O O . HIS A 1 100 ? 25.600 -17.670 -0.460 1.00 48.47 100 HIS A O 1
ATOM 740 N N . SER A 1 101 ? 24.684 -16.042 -1.692 1.00 52.81 101 SER A N 1
ATOM 741 C CA . SER A 1 101 ? 23.354 -16.166 -1.055 1.00 52.81 101 SER A CA 1
ATOM 742 C C . SER A 1 101 ? 22.177 -16.413 -2.001 1.00 52.81 101 SER A C 1
ATOM 744 O O . SER A 1 101 ? 21.038 -16.389 -1.547 1.00 52.81 101 SER A O 1
ATOM 746 N N . MET A 1 102 ? 22.406 -16.665 -3.293 1.00 60.88 102 MET A N 1
ATOM 747 C CA . MET A 1 102 ? 21.313 -16.985 -4.220 1.00 60.88 102 MET A CA 1
ATOM 748 C C . MET A 1 102 ? 20.979 -18.474 -4.194 1.00 60.88 102 MET A C 1
ATOM 750 O O . MET A 1 102 ? 21.848 -19.322 -4.450 1.00 60.88 102 MET A O 1
ATOM 754 N N . SER A 1 103 ? 19.711 -18.779 -3.910 1.00 71.88 103 SER A N 1
ATOM 755 C CA . SER A 1 103 ? 19.187 -20.139 -3.925 1.00 71.88 103 SER A CA 1
ATOM 756 C C . SER A 1 103 ? 19.210 -20.706 -5.349 1.00 71.88 103 SER A C 1
ATOM 758 O O . SER A 1 103 ? 19.276 -19.978 -6.343 1.00 71.88 103 SER A O 1
ATOM 760 N N . SER A 1 104 ? 19.160 -22.034 -5.474 1.00 69.31 104 SER A N 1
ATOM 761 C CA . SER A 1 104 ? 19.098 -22.673 -6.795 1.00 69.31 104 SER A CA 1
ATOM 762 C C . SER A 1 104 ? 17.854 -22.250 -7.585 1.00 69.31 104 SER A C 1
ATOM 764 O O . SER A 1 104 ? 17.911 -22.222 -8.811 1.00 69.31 104 SER A O 1
ATOM 766 N N . ALA A 1 105 ? 16.758 -21.905 -6.899 1.00 69.56 105 ALA A N 1
ATOM 767 C CA . ALA A 1 105 ? 15.532 -21.425 -7.527 1.00 69.56 105 ALA A CA 1
ATOM 768 C C . ALA A 1 105 ? 15.728 -20.034 -8.151 1.00 69.56 105 ALA A C 1
ATOM 770 O O . ALA A 1 105 ? 15.320 -19.818 -9.291 1.00 69.56 105 ALA A O 1
ATOM 771 N N . ASP A 1 106 ? 16.447 -19.142 -7.461 1.00 70.31 106 ASP A N 1
ATOM 772 C CA . ASP A 1 106 ? 16.734 -17.788 -7.955 1.00 70.31 106 ASP A CA 1
ATOM 773 C C . ASP A 1 106 ? 17.572 -17.829 -9.238 1.00 70.31 106 ASP A C 1
ATOM 775 O O . ASP A 1 106 ? 17.319 -17.085 -10.182 1.00 70.31 106 ASP A O 1
ATOM 779 N N . ARG A 1 107 ? 18.533 -18.758 -9.330 1.00 75.56 107 ARG A N 1
ATOM 780 C CA . ARG A 1 107 ? 19.341 -18.933 -10.550 1.00 75.56 107 ARG A CA 1
ATOM 781 C C . ARG A 1 107 ? 18.526 -19.458 -11.726 1.00 75.56 107 ARG A C 1
ATOM 783 O O . ARG A 1 107 ? 18.740 -19.014 -12.850 1.00 75.56 107 ARG A O 1
ATOM 790 N N . SER A 1 108 ? 17.614 -20.399 -11.487 1.00 71.88 108 SER A N 1
ATOM 791 C CA . SER A 1 108 ? 16.750 -20.944 -12.541 1.00 71.88 108 SER A CA 1
ATOM 792 C C . SER A 1 108 ? 15.773 -19.898 -13.071 1.00 71.88 108 SER A C 1
ATOM 794 O O . SER A 1 108 ? 15.556 -19.823 -14.277 1.00 71.88 108 SER A O 1
ATOM 796 N N . PHE A 1 109 ? 15.231 -19.065 -12.184 1.00 72.06 109 PHE A N 1
ATOM 797 C CA . PHE A 1 109 ? 14.357 -17.960 -12.559 1.00 72.06 109 PHE A CA 1
ATOM 798 C C . PHE A 1 109 ? 15.094 -16.899 -13.389 1.00 72.06 109 PHE A C 1
ATOM 800 O O . PHE A 1 109 ? 14.613 -16.507 -14.450 1.00 72.06 109 PHE A O 1
ATOM 807 N N . LEU A 1 110 ? 16.298 -16.500 -12.965 1.00 81.12 110 LEU A N 1
ATOM 808 C CA . LEU A 1 110 ? 17.124 -15.555 -13.723 1.00 81.12 110 LEU A CA 1
ATOM 809 C C . LEU A 1 110 ? 17.547 -16.115 -15.085 1.00 81.12 110 LEU A C 1
ATOM 811 O O . LEU A 1 110 ? 17.511 -15.393 -16.073 1.00 81.12 110 LEU A O 1
ATOM 815 N N . GLY A 1 111 ? 17.879 -17.407 -15.157 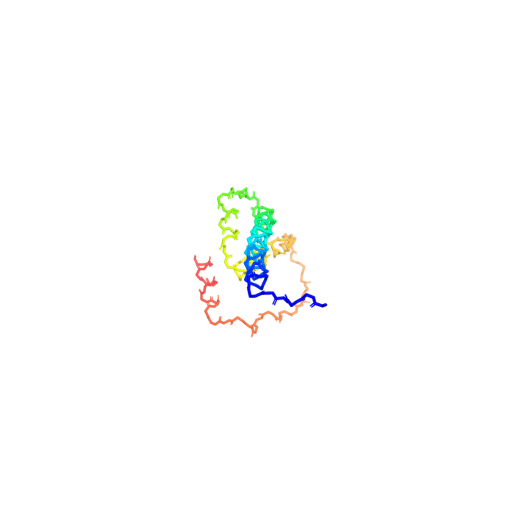1.00 70.31 111 GLY A N 1
ATOM 816 C CA . GLY A 1 111 ? 18.205 -18.067 -16.421 1.00 70.31 111 GLY A CA 1
ATOM 817 C C . GLY A 1 111 ? 17.040 -18.092 -17.415 1.00 70.31 111 GLY A C 1
ATOM 818 O O . GLY A 1 111 ? 17.274 -17.973 -18.613 1.00 70.31 111 GLY A O 1
ATOM 819 N N . TRP A 1 112 ? 15.798 -18.203 -16.934 1.00 77.50 112 TRP A N 1
ATOM 820 C CA . TRP A 1 112 ? 14.600 -18.113 -17.775 1.00 77.50 112 TRP A CA 1
ATOM 821 C C . TRP A 1 112 ? 14.347 -16.689 -18.288 1.00 77.50 112 TRP A C 1
ATOM 823 O O . TRP A 1 112 ? 14.003 -16.524 -19.450 1.00 77.50 112 TRP A O 1
ATOM 833 N N . LEU A 1 113 ? 14.566 -15.669 -17.453 1.00 62.19 113 LEU A N 1
ATOM 834 C CA . LEU A 1 113 ? 14.423 -14.255 -17.833 1.00 62.19 113 LEU A CA 1
ATOM 835 C C . LEU A 1 113 ? 15.403 -13.817 -18.927 1.00 62.19 113 LEU A C 1
ATOM 837 O O . LEU A 1 113 ? 15.103 -12.910 -19.696 1.00 62.19 113 LEU A O 1
ATOM 841 N N . THR A 1 114 ? 16.584 -14.433 -18.962 1.00 67.88 114 THR A N 1
ATOM 842 C CA . THR A 1 114 ? 17.642 -14.116 -19.930 1.00 67.88 114 THR A CA 1
ATOM 843 C C . THR A 1 114 ? 17.663 -15.039 -21.152 1.00 67.88 114 THR A C 1
ATOM 845 O O . THR A 1 114 ? 18.566 -14.903 -21.979 1.00 67.88 114 THR A O 1
ATOM 848 N N . SER A 1 115 ? 16.742 -16.007 -21.237 1.00 48.75 115 SER A N 1
ATOM 849 C CA . SER A 1 115 ? 16.633 -16.960 -22.353 1.00 48.75 115 SER A CA 1
ATOM 850 C C . SER A 1 115 ? 15.660 -16.505 -23.432 1.00 48.75 115 SER A C 1
ATOM 852 O O . SER A 1 115 ? 14.736 -15.723 -23.136 1.00 48.75 115 SER A O 1
#

Secondary structure (DSSP, 8-state):
-PPPPHHHHHHHHHHHHHHHHHHHHHHHHHHHHHHHHHHHHHHHHHHHHHSPPPPHHHHHHHHHS-HHHHHHHHHHHHHHTT---------------STTS--HHHHHHHHHHT-

Radius of gyration: 25.45 Å; Cα contacts (8 Å, |Δi|>4): 42; chains: 1; bounding box: 66×30×70 Å

pLDDT: mean 70.83, std 13.29, range [39.84, 85.31]

Sequence (115 aa):
MSAITNEQVAELLEKSAAYIENLVATQAQSAQEERIKEASDLAQQISDATGDEIDSDTVAKIAEVAPEVSDILRKFAGTSSQVDSLGGPETDSDNVKVAHSMSSADRSFLGWLTS

Solvent-accessible surface area (backbone atoms only — not comparable to full-atom values): 6926 Å² total; per-residue (Å²): 134,86,77,86,46,73,65,59,52,50,54,48,51,52,54,49,49,55,49,51,54,52,51,52,52,51,51,54,49,52,58,47,53,50,34,46,50,54,16,47,54,46,38,49,40,41,20,72,50,70,74,48,88,72,51,71,69,56,31,53,50,51,38,70,49,56,71,72,56,54,53,52,51,48,51,53,29,62,49,50,81,64,65,72,71,90,66,75,95,73,90,76,94,77,83,87,82,73,87,84,78,72,52,74,65,57,54,53,53,53,52,55,74,76,100

Foldseek 3Di:
DDDCDPVNVVVVVVVVVVVVVVVVVVVVVVLLVVLLVLLVVLQVLVCVLPVDRDDPVSSVVSSVDDPVVSVVSSVVSVCSVPPPPPDDDDDDDDDDPPPPPDDPVNVVVVVVVVD

Mean predicted aligned error: 17.4 Å